Protein AF-A0A497E1Q7-F1 (afdb_monomer_lite)

Secondary structure (DSSP, 8-state):
-------SSS--------------GGG--TT---TTSHHHHTTSS--SS---TT-------EEEEEEEEETTEEEEEEEEEEEGGG---EEETTEEEEEEEEEEEEE-TT--EEEEEEEEEEEEEEHHHHHHHHHTT-EEEEEEEEE--TT--EEEEEEEETTTTEEEEEEEE----

Sequence (177 aa):
LRLVFVDYYGTGDYKLQTKLEITPFSMVSPEWDPPNLAKYQWIGEIAMDERRAADLAIFDYNVAAEVTSSPEGPLAQVKVDIPFARLDYKKEGEKYIYDLSVAVEIRDKEKNIITRQEEEIRDSLPWERLKSNITNQLTIHRTWSLDLPPKSHFIYISVTDKVRGKRLRKLLTVSLK

Structure (mmCIF, N/CA/C/O backbone):
data_AF-A0A497E1Q7-F1
#
_entry.id   AF-A0A497E1Q7-F1
#
loop_
_atom_site.group_PDB
_atom_site.id
_atom_site.type_symbol
_atom_site.label_atom_id
_atom_site.label_alt_id
_atom_site.label_comp_id
_atom_site.label_asym_id
_atom_site.label_entity_id
_atom_site.label_seq_id
_atom_site.pdbx_PDB_ins_code
_atom_site.Cartn_x
_atom_site.Cartn_y
_atom_site.Cartn_z
_atom_site.occupancy
_atom_site.B_iso_or_equiv
_atom_site.auth_seq_id
_atom_site.auth_comp_id
_atom_site.auth_asym_id
_atom_site.auth_atom_id
_atom_site.pdbx_PDB_model_num
ATOM 1 N N . LEU A 1 1 ? -30.781 -12.102 -17.384 1.00 40.88 1 LEU A N 1
ATOM 2 C CA . LEU A 1 1 ? -31.195 -13.492 -17.080 1.00 40.88 1 LEU A CA 1
ATOM 3 C C . LEU A 1 1 ? -32.498 -13.449 -16.289 1.00 40.88 1 LEU A C 1
ATOM 5 O O . LEU A 1 1 ? -32.589 -12.626 -15.388 1.00 40.88 1 LEU A O 1
ATOM 9 N N . ARG A 1 2 ? -33.484 -14.293 -16.611 1.00 27.34 2 ARG A N 1
ATOM 10 C CA . ARG A 1 2 ? -34.741 -14.417 -15.854 1.00 27.34 2 ARG A CA 1
ATOM 11 C C . ARG A 1 2 ? -34.851 -15.857 -15.359 1.00 27.34 2 ARG A C 1
ATOM 13 O O . ARG A 1 2 ? -34.848 -16.769 -16.177 1.00 27.34 2 ARG A O 1
ATOM 20 N N . LEU A 1 3 ? -34.890 -16.047 -14.043 1.00 36.84 3 LEU A N 1
ATOM 21 C CA . LEU A 1 3 ? -35.104 -17.354 -13.422 1.00 36.84 3 LEU A CA 1
ATOM 22 C C . LEU A 1 3 ? -36.611 -17.587 -13.296 1.00 36.84 3 LEU A C 1
ATOM 24 O O . LEU A 1 3 ? -37.328 -16.727 -12.783 1.00 36.84 3 LEU A O 1
ATOM 28 N N . VAL A 1 4 ? -37.082 -18.722 -13.806 1.00 42.06 4 VAL A N 1
ATOM 29 C CA . VAL A 1 4 ? -38.473 -19.172 -13.691 1.00 42.06 4 VAL A CA 1
ATOM 30 C C . VAL A 1 4 ? -38.473 -20.429 -12.834 1.00 42.06 4 VAL A C 1
ATOM 32 O O . VAL A 1 4 ? -37.691 -21.344 -13.084 1.00 42.06 4 VAL A O 1
ATOM 35 N N . PHE A 1 5 ? -39.341 -20.460 -11.827 1.00 46.19 5 PHE A N 1
ATOM 36 C CA . PHE A 1 5 ? -39.518 -21.593 -10.925 1.00 46.19 5 PHE A CA 1
ATOM 37 C C . PHE A 1 5 ? -40.808 -22.318 -11.306 1.00 46.19 5 PHE A C 1
ATOM 39 O O . PHE A 1 5 ? -41.843 -21.673 -11.470 1.00 46.19 5 PHE A O 1
ATOM 46 N N . VAL A 1 6 ? -40.741 -23.638 -11.478 1.00 50.62 6 VAL A N 1
ATOM 47 C CA . VAL A 1 6 ? -41.902 -24.475 -11.807 1.00 50.62 6 VAL A CA 1
ATOM 48 C C . VAL A 1 6 ? -42.065 -25.516 -10.707 1.00 50.62 6 VAL A C 1
ATOM 50 O O . VAL A 1 6 ? -41.176 -26.341 -10.499 1.00 50.62 6 VAL A O 1
ATOM 53 N N . ASP A 1 7 ? -43.191 -25.446 -10.000 1.00 49.75 7 ASP A N 1
ATOM 54 C CA . ASP A 1 7 ? -43.607 -26.427 -8.999 1.00 49.75 7 ASP A CA 1
ATOM 55 C C . ASP A 1 7 ? -44.348 -27.571 -9.703 1.00 49.75 7 ASP A C 1
ATOM 57 O O . ASP A 1 7 ? -45.457 -27.391 -10.204 1.00 49.75 7 ASP A O 1
ATOM 61 N N . TYR A 1 8 ? -43.710 -28.738 -9.787 1.00 45.50 8 TYR A N 1
ATOM 62 C CA . TYR A 1 8 ? -44.284 -29.905 -10.461 1.00 45.50 8 TYR A CA 1
ATOM 63 C C . TYR A 1 8 ? -45.230 -30.725 -9.576 1.00 45.50 8 TYR A C 1
ATOM 65 O O . TYR A 1 8 ? -45.966 -31.553 -10.108 1.00 45.50 8 TYR A O 1
ATOM 73 N N . TYR A 1 9 ? -45.232 -30.513 -8.255 1.00 54.09 9 TYR A N 1
ATOM 74 C CA . TYR A 1 9 ? -45.976 -31.364 -7.316 1.00 54.09 9 TYR A CA 1
ATOM 75 C C . TYR A 1 9 ? -46.911 -30.591 -6.376 1.00 54.09 9 TYR A C 1
ATOM 77 O O . TYR A 1 9 ? -47.628 -31.209 -5.594 1.00 54.09 9 TYR A O 1
ATOM 85 N N . GLY A 1 10 ? -46.965 -29.261 -6.487 1.00 50.84 10 GLY A N 1
ATOM 86 C CA . GLY A 1 10 ? -47.934 -28.411 -5.793 1.00 50.84 10 GLY A CA 1
ATOM 87 C C . GLY A 1 10 ? -47.712 -28.316 -4.284 1.00 50.84 10 GLY A C 1
ATOM 88 O O . GLY A 1 10 ? -48.640 -27.976 -3.553 1.00 50.84 10 GLY A O 1
ATOM 89 N N . THR A 1 11 ? -46.518 -28.661 -3.797 1.00 58.22 11 THR A N 1
ATOM 90 C CA . THR A 1 11 ? -46.217 -28.740 -2.361 1.00 58.22 11 THR A CA 1
ATOM 91 C C . THR A 1 11 ? -45.592 -27.464 -1.802 1.00 58.22 11 THR A C 1
ATOM 93 O O . THR A 1 11 ? -45.421 -27.368 -0.592 1.00 58.22 11 THR A O 1
ATOM 96 N N . GLY A 1 12 ? -45.240 -26.482 -2.644 1.00 49.22 12 GLY A N 1
ATOM 97 C CA . GLY A 1 12 ? -44.691 -25.190 -2.205 1.00 49.22 12 GLY A CA 1
ATOM 98 C C . GLY A 1 12 ? -43.272 -25.226 -1.613 1.00 49.22 12 GLY A C 1
ATOM 99 O O . GLY A 1 12 ? -42.751 -24.178 -1.237 1.00 49.22 12 GLY A O 1
ATOM 100 N N . ASP A 1 13 ? -42.628 -26.395 -1.569 1.00 44.41 13 ASP A N 1
ATOM 101 C CA . ASP A 1 13 ? -41.298 -26.605 -0.984 1.00 44.41 13 ASP A CA 1
ATOM 102 C C . ASP A 1 13 ? -40.231 -26.736 -2.086 1.00 44.41 13 ASP A C 1
ATOM 104 O O . ASP A 1 13 ? -40.021 -27.797 -2.680 1.00 44.41 13 ASP A O 1
ATOM 108 N N . TYR A 1 14 ? -39.533 -25.638 -2.383 1.00 48.41 14 TYR A N 1
ATOM 109 C CA . TYR A 1 14 ? -38.465 -25.619 -3.385 1.00 48.41 14 TYR A CA 1
ATOM 110 C C . TYR A 1 14 ? -37.149 -26.133 -2.777 1.00 48.41 14 TYR A C 1
ATOM 112 O O . TYR A 1 14 ? -36.417 -25.381 -2.134 1.00 48.41 14 TYR A O 1
ATOM 120 N N . LYS A 1 15 ? -36.795 -27.407 -3.003 1.00 41.94 15 LYS A N 1
ATOM 121 C CA . LYS A 1 15 ? -35.440 -27.916 -2.710 1.00 41.94 15 LYS A CA 1
ATOM 122 C C . LYS A 1 15 ? -34.522 -27.746 -3.917 1.00 41.94 15 LYS A C 1
ATOM 124 O O . LYS A 1 15 ? -34.685 -28.401 -4.944 1.00 41.94 15 LYS A O 1
ATOM 129 N N . LEU A 1 16 ? -33.520 -26.885 -3.764 1.00 41.28 16 LEU A N 1
ATOM 130 C CA . LEU A 1 16 ? -32.454 -26.679 -4.739 1.00 41.28 16 LEU A CA 1
ATOM 131 C C . LEU A 1 16 ? -31.521 -27.908 -4.741 1.00 41.28 16 LEU A C 1
ATOM 133 O O . LEU A 1 16 ? -30.622 -28.010 -3.912 1.00 41.28 16 LEU A O 1
ATOM 137 N N . GLN A 1 17 ? -31.741 -28.868 -5.641 1.00 36.94 17 GLN A N 1
ATOM 138 C CA . GLN A 1 17 ? -30.763 -29.926 -5.919 1.00 36.94 17 GLN A CA 1
ATOM 139 C C . GLN A 1 17 ? -29.881 -29.505 -7.096 1.00 36.94 17 GLN A C 1
ATOM 141 O O . GLN A 1 17 ? -30.197 -29.752 -8.257 1.00 36.94 17 GLN A O 1
ATOM 146 N N . THR A 1 18 ? -28.752 -28.866 -6.803 1.00 38.75 18 THR A N 1
ATOM 147 C CA . THR A 1 18 ? -27.683 -28.664 -7.782 1.00 38.75 18 THR A CA 1
ATOM 148 C C . THR A 1 18 ? -26.811 -29.919 -7.839 1.00 38.75 18 THR A C 1
ATOM 150 O O . THR A 1 18 ? -26.017 -30.183 -6.940 1.00 38.75 18 THR A O 1
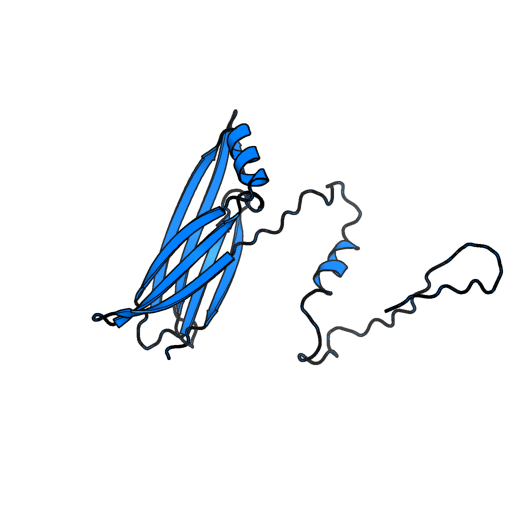ATOM 153 N N . LYS A 1 19 ? -26.948 -30.712 -8.911 1.00 34.84 19 LYS A N 1
ATOM 154 C CA . LYS A 1 19 ? -25.940 -31.712 -9.299 1.00 34.84 19 LYS A CA 1
ATOM 155 C C . LYS A 1 19 ? -24.681 -30.966 -9.750 1.00 34.84 19 LYS A C 1
ATOM 157 O O . LYS A 1 19 ? -24.574 -30.583 -10.909 1.00 34.84 19 LYS A O 1
ATOM 162 N N . LEU A 1 20 ? -23.766 -30.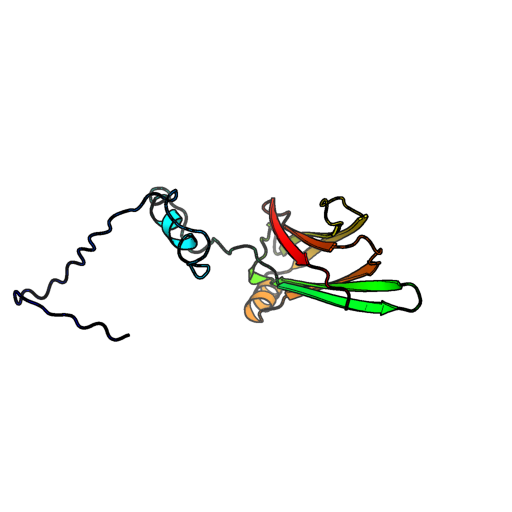703 -8.823 1.00 37.72 20 LEU A 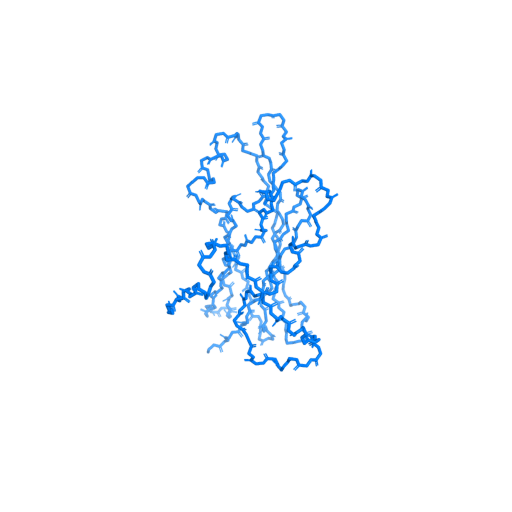N 1
ATOM 163 C CA . LEU A 1 20 ? -22.432 -30.191 -9.130 1.00 37.72 20 LEU A CA 1
ATOM 164 C C . LEU A 1 20 ? -21.497 -31.383 -9.363 1.00 37.72 20 LEU A C 1
ATOM 166 O O . LEU A 1 20 ? -21.085 -32.045 -8.414 1.00 37.72 20 LEU A O 1
ATOM 170 N N . GLU A 1 21 ? -21.173 -31.666 -10.626 1.00 35.09 21 GLU A N 1
ATOM 171 C CA . GLU A 1 21 ? -19.989 -32.461 -10.965 1.00 35.09 21 GLU A CA 1
ATOM 172 C C . GLU A 1 21 ? -18.750 -31.607 -10.676 1.00 35.09 21 GLU A C 1
ATOM 174 O O . GLU A 1 21 ? -18.459 -30.632 -11.369 1.00 35.09 21 GLU A O 1
ATOM 179 N N . ILE A 1 22 ? -18.042 -31.937 -9.597 1.00 40.12 22 ILE A N 1
ATOM 180 C CA . ILE A 1 22 ? -16.814 -31.243 -9.210 1.00 40.12 22 ILE A CA 1
ATOM 181 C C . ILE A 1 22 ? -15.702 -31.726 -10.140 1.00 40.12 22 ILE A C 1
ATOM 183 O O . ILE A 1 22 ? -15.222 -32.853 -10.021 1.00 40.12 22 ILE A O 1
ATOM 187 N N . THR A 1 23 ? -15.292 -30.870 -11.073 1.00 38.59 23 THR A N 1
ATOM 188 C CA . THR A 1 23 ? -14.120 -31.132 -11.914 1.00 38.59 23 THR A CA 1
ATOM 189 C C . THR A 1 23 ? -12.861 -30.748 -11.125 1.00 38.59 23 THR A C 1
ATOM 191 O O . THR A 1 23 ? -12.796 -29.624 -10.619 1.00 38.59 23 THR A O 1
ATOM 194 N N . PRO A 1 24 ? -11.861 -31.635 -10.978 1.00 36.31 24 PRO A N 1
ATOM 195 C CA . PRO A 1 24 ? -10.623 -31.304 -10.284 1.00 36.31 24 PRO A CA 1
ATOM 196 C C . PRO A 1 24 ? -9.883 -30.158 -10.984 1.00 36.31 24 PRO A C 1
ATOM 198 O O . PRO A 1 24 ? -9.813 -30.095 -12.212 1.00 36.31 24 PRO A O 1
ATOM 201 N N . PHE A 1 25 ? -9.272 -29.281 -10.185 1.00 38.00 25 PHE A N 1
ATOM 202 C CA . PHE A 1 25 ? -8.600 -28.042 -10.605 1.00 38.00 25 PHE A CA 1
ATOM 203 C C . PHE A 1 25 ? -7.473 -28.234 -11.648 1.00 38.00 25 PHE A C 1
ATOM 205 O O . PHE A 1 25 ? -7.007 -27.269 -12.243 1.00 38.00 25 PHE A O 1
ATOM 212 N N . SER A 1 26 ? -7.030 -29.471 -11.888 1.00 38.66 26 SER A N 1
ATOM 213 C CA . SER A 1 26 ? -5.982 -29.823 -12.853 1.00 38.66 26 SER A CA 1
ATOM 214 C C . SER A 1 26 ? -6.431 -29.817 -14.320 1.00 38.66 26 SER A C 1
ATOM 216 O O . SER A 1 26 ? -5.586 -29.976 -15.196 1.00 38.66 26 SER A O 1
ATOM 218 N N . MET A 1 27 ? -7.729 -29.651 -14.602 1.00 38.16 27 MET A N 1
ATOM 219 C CA . MET A 1 27 ? -8.287 -29.738 -15.962 1.00 38.16 27 MET A CA 1
ATOM 220 C C . MET A 1 27 ? -8.844 -28.410 -16.507 1.00 38.16 27 MET A C 1
ATOM 222 O O . MET A 1 27 ? -9.453 -28.400 -17.575 1.00 38.16 27 MET A O 1
ATOM 226 N N . VAL A 1 28 ? -8.636 -27.287 -15.810 1.00 38.22 28 VAL A N 1
ATOM 227 C CA . VAL A 1 28 ? -9.131 -25.968 -16.243 1.00 38.22 28 VAL A CA 1
ATOM 228 C C . VAL A 1 28 ? -8.025 -25.213 -16.987 1.00 38.22 28 VAL A C 1
ATOM 230 O O . VAL A 1 28 ? -6.971 -24.924 -16.423 1.00 38.22 28 VAL A O 1
ATOM 233 N N . SER A 1 29 ? -8.253 -24.918 -18.271 1.00 35.16 29 SER A N 1
ATOM 234 C CA . SER A 1 29 ? -7.326 -24.146 -19.111 1.00 35.16 29 SER A CA 1
ATOM 235 C C . SER A 1 29 ? -7.273 -22.674 -18.656 1.00 35.16 29 SER A C 1
ATOM 237 O O . SER A 1 29 ? -8.320 -22.141 -18.282 1.00 35.16 29 SER A O 1
ATOM 239 N N . PRO A 1 30 ? -6.117 -21.977 -18.706 1.00 42.22 30 PRO A N 1
ATOM 240 C CA . PRO A 1 30 ? -5.916 -20.682 -18.038 1.00 42.22 30 PRO A CA 1
ATOM 241 C C . PRO A 1 30 ? -6.728 -19.494 -18.577 1.00 42.22 30 PRO A C 1
ATOM 243 O O . PRO A 1 30 ? -6.602 -18.393 -18.048 1.00 42.22 30 PRO A O 1
ATOM 246 N N . GLU A 1 31 ? -7.508 -19.665 -19.644 1.00 42.09 31 GLU A N 1
ATOM 247 C CA . GLU A 1 31 ? -8.030 -18.532 -20.418 1.00 42.09 31 GLU A CA 1
ATOM 248 C C . GLU A 1 31 ? -9.485 -18.148 -20.120 1.00 42.09 31 GLU A C 1
ATOM 250 O O . GLU A 1 31 ? -9.941 -17.119 -20.614 1.00 42.09 31 GLU A O 1
ATOM 255 N N . TRP A 1 32 ? -10.216 -18.887 -19.282 1.00 39.84 32 TRP A N 1
ATOM 256 C CA . TRP A 1 32 ? -11.612 -18.568 -18.951 1.00 39.84 32 TRP A CA 1
ATOM 257 C C . TRP A 1 32 ? -11.856 -18.574 -17.434 1.00 39.84 32 TRP A C 1
ATOM 259 O O . TRP A 1 32 ? -12.145 -19.625 -16.876 1.00 39.84 32 TRP A O 1
ATOM 269 N N . ASP A 1 33 ? -11.765 -17.408 -16.776 1.00 36.06 33 ASP A N 1
ATOM 270 C CA . ASP A 1 33 ? -12.814 -16.938 -15.844 1.00 36.06 33 ASP A CA 1
ATOM 271 C C . ASP A 1 33 ? -12.576 -15.481 -15.363 1.00 36.06 33 ASP A C 1
ATOM 273 O O . ASP A 1 33 ? -11.429 -15.085 -15.127 1.00 36.06 33 ASP A O 1
ATOM 277 N N . PRO A 1 34 ? -13.629 -14.658 -15.161 1.00 39.31 34 PRO A N 1
ATOM 278 C CA . PRO A 1 34 ? -13.511 -13.368 -14.493 1.00 39.31 34 PRO A CA 1
ATOM 279 C C . PRO A 1 34 ? -13.118 -13.570 -13.018 1.00 39.31 34 PRO A C 1
ATOM 281 O O . PRO A 1 34 ? -13.532 -14.541 -12.378 1.00 39.31 34 PRO A O 1
ATOM 284 N N . PRO A 1 35 ? -12.360 -12.640 -12.418 1.00 41.88 35 PRO A N 1
ATOM 285 C CA . PRO A 1 35 ? -11.779 -12.837 -11.098 1.00 41.88 35 PRO A CA 1
ATOM 286 C C . PRO A 1 35 ? -12.851 -12.705 -10.011 1.00 41.88 35 PRO A C 1
ATOM 288 O O . PRO A 1 35 ? -13.018 -11.608 -9.487 1.00 41.88 35 PRO A O 1
ATOM 291 N N . ASN A 1 36 ? -13.595 -13.767 -9.659 1.00 48.69 36 ASN A N 1
ATOM 292 C CA . ASN A 1 36 ? -14.360 -13.766 -8.397 1.00 48.69 36 ASN A CA 1
ATOM 293 C C . ASN A 1 36 ? -14.977 -15.074 -7.861 1.00 48.69 36 ASN A C 1
ATOM 295 O O . ASN A 1 36 ? -15.683 -14.988 -6.863 1.00 48.69 36 ASN A O 1
ATOM 299 N N . LEU A 1 37 ? -14.738 -16.275 -8.398 1.00 39.44 37 LEU A N 1
ATOM 300 C CA . LEU A 1 37 ? -15.409 -17.478 -7.851 1.00 39.44 37 LEU A CA 1
ATOM 301 C C . LEU A 1 37 ? -14.612 -18.219 -6.761 1.00 39.44 37 LEU A C 1
ATOM 303 O O . LEU A 1 37 ? -15.188 -18.648 -5.762 1.00 39.44 37 LEU A O 1
ATOM 307 N N . ALA A 1 38 ? -13.278 -18.245 -6.842 1.00 38.06 38 ALA A N 1
ATOM 308 C CA . ALA A 1 38 ? -12.432 -18.883 -5.823 1.00 38.06 38 ALA A CA 1
ATOM 309 C C . ALA A 1 38 ? -12.434 -18.161 -4.453 1.00 38.06 38 ALA A C 1
ATOM 311 O O . ALA A 1 38 ? -12.050 -18.747 -3.442 1.00 38.06 38 ALA A O 1
ATOM 312 N N . LYS A 1 39 ? -12.914 -16.907 -4.390 1.00 42.91 39 LYS A N 1
ATOM 313 C CA . LYS A 1 39 ? -13.050 -16.128 -3.143 1.00 42.91 39 LYS A CA 1
ATOM 314 C C . LYS A 1 39 ? -14.157 -16.641 -2.211 1.00 42.91 39 LYS A C 1
ATOM 316 O O . LYS A 1 39 ? -14.129 -16.308 -1.032 1.00 42.91 39 LYS A O 1
ATOM 321 N N . TYR A 1 40 ? -15.107 -17.436 -2.713 1.00 43.28 40 TYR A N 1
ATOM 322 C CA . TYR A 1 40 ? -16.288 -17.853 -1.948 1.00 43.28 40 TYR A CA 1
ATOM 323 C C . TYR A 1 40 ? -16.222 -19.283 -1.398 1.00 43.28 40 TYR A C 1
ATOM 325 O O . TYR A 1 40 ? -16.922 -19.588 -0.438 1.00 43.28 40 TYR A O 1
ATOM 333 N N . GLN A 1 41 ? -15.379 -20.165 -1.945 1.00 33.88 41 GLN A N 1
ATOM 334 C CA . GLN A 1 41 ? -15.410 -21.588 -1.575 1.00 33.88 41 GLN A CA 1
ATOM 335 C C . GLN A 1 41 ? -14.683 -21.912 -0.257 1.00 33.88 41 GLN A C 1
ATOM 337 O O . GLN A 1 41 ? -15.077 -22.841 0.438 1.00 33.88 41 GLN A O 1
ATOM 342 N N . TRP A 1 42 ? -13.713 -21.093 0.163 1.00 36.50 42 TRP A N 1
ATOM 343 C CA . TRP A 1 42 ? -13.048 -21.238 1.472 1.00 36.50 42 TRP A CA 1
ATOM 344 C C . TRP A 1 42 ? -13.912 -20.781 2.665 1.00 36.50 42 TRP A C 1
ATOM 346 O O . TRP A 1 42 ? -13.531 -20.964 3.817 1.00 36.50 42 TRP A O 1
ATOM 356 N N . ILE A 1 43 ? -15.084 -2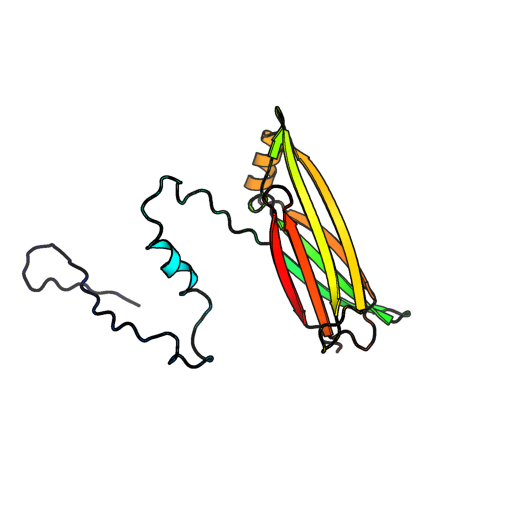0.194 2.398 1.00 38.00 43 ILE A N 1
ATOM 357 C CA . ILE A 1 43 ? -16.016 -19.661 3.406 1.00 38.00 43 ILE A CA 1
ATOM 358 C C . ILE A 1 43 ? -16.900 -20.776 4.005 1.00 38.00 43 ILE A C 1
ATOM 360 O O . ILE A 1 43 ? -17.463 -20.596 5.081 1.00 38.00 43 ILE A O 1
ATOM 364 N N . GLY A 1 44 ? -17.010 -21.937 3.346 1.00 29.97 44 GLY A N 1
ATOM 365 C CA . GLY A 1 44 ? -17.915 -23.016 3.762 1.00 29.97 44 GLY A CA 1
ATOM 366 C C . GLY A 1 44 ? -17.375 -23.983 4.823 1.00 29.97 44 GLY A C 1
ATOM 367 O O . GLY A 1 44 ? -18.168 -24.543 5.572 1.00 29.97 44 GLY A O 1
ATOM 368 N N . GLU A 1 45 ? -16.057 -24.186 4.917 1.00 32.31 45 GLU A N 1
ATOM 369 C CA . GLU A 1 45 ? -15.481 -25.268 5.746 1.00 32.31 45 GLU A CA 1
ATOM 370 C C . GLU A 1 45 ? -14.956 -24.820 7.120 1.00 32.31 45 GLU A C 1
ATOM 372 O O . GLU A 1 45 ? -14.672 -25.655 7.972 1.00 32.31 45 GLU A O 1
ATOM 377 N N . ILE A 1 46 ? -14.900 -23.514 7.397 1.00 36.03 46 ILE A N 1
ATOM 378 C CA . ILE A 1 46 ? -14.475 -22.963 8.700 1.00 36.03 46 ILE A CA 1
ATOM 379 C C . ILE A 1 46 ? -15.713 -22.561 9.521 1.00 36.03 46 ILE A C 1
ATOM 381 O O . ILE A 1 46 ? -15.798 -21.481 10.099 1.00 36.03 46 ILE A O 1
ATOM 385 N N . ALA A 1 47 ? -16.728 -23.421 9.524 1.00 37.06 47 ALA A N 1
ATOM 386 C CA . ALA A 1 47 ? -17.950 -23.252 10.301 1.00 37.06 47 ALA A CA 1
ATOM 387 C C . ALA A 1 47 ? -17.963 -24.224 11.486 1.00 37.06 47 ALA A C 1
ATOM 389 O O . ALA A 1 47 ? -18.847 -25.067 11.568 1.00 37.06 47 ALA A O 1
ATOM 390 N N . MET A 1 48 ? -16.978 -24.118 12.387 1.00 37.44 48 MET A N 1
ATOM 391 C CA . MET A 1 48 ? -17.026 -24.729 13.728 1.00 37.44 48 MET A CA 1
ATOM 392 C C . MET A 1 48 ? -16.209 -23.975 14.794 1.00 37.44 48 MET A C 1
ATOM 394 O O . MET A 1 48 ? -15.848 -24.576 15.795 1.00 37.44 48 MET A O 1
ATOM 398 N N . ASP A 1 49 ? -15.940 -22.670 14.648 1.00 32.66 49 ASP A N 1
ATOM 399 C CA . ASP A 1 49 ? -15.432 -21.899 15.794 1.00 32.66 49 ASP A CA 1
ATOM 400 C C . ASP A 1 49 ? -15.829 -20.414 15.764 1.00 32.66 49 ASP A C 1
ATOM 402 O O . ASP A 1 49 ? -15.813 -19.727 14.741 1.00 32.66 49 ASP A O 1
ATOM 406 N N . GLU A 1 50 ? -16.242 -19.935 16.930 1.00 39.84 50 GLU A N 1
ATOM 407 C CA . GLU A 1 50 ? -17.052 -18.746 17.190 1.00 39.84 50 GLU A CA 1
ATOM 408 C C . GLU A 1 50 ? -16.326 -17.401 16.983 1.00 39.84 50 GLU A C 1
ATOM 410 O O . GLU A 1 50 ? -16.054 -16.665 17.936 1.00 39.84 50 GLU A O 1
ATOM 415 N N . ARG A 1 51 ? -16.067 -16.987 15.736 1.00 38.06 51 ARG A N 1
ATOM 416 C CA . ARG A 1 51 ? -15.768 -15.573 15.432 1.00 38.06 51 ARG A CA 1
ATOM 417 C C . ARG A 1 51 ? -16.565 -15.078 14.233 1.00 38.06 51 ARG A C 1
ATOM 419 O O . ARG A 1 51 ? -16.443 -15.574 13.121 1.00 38.06 51 ARG A O 1
ATOM 426 N N . ARG A 1 52 ? -17.418 -14.084 14.499 1.00 38.19 52 ARG A N 1
ATOM 427 C CA . ARG A 1 52 ? -18.372 -13.474 13.565 1.00 38.19 52 ARG A CA 1
ATOM 428 C C . ARG A 1 52 ? -17.705 -13.118 12.231 1.00 38.19 52 ARG A C 1
ATOM 430 O O . ARG A 1 52 ? -16.719 -12.389 12.200 1.00 38.19 52 ARG A O 1
ATOM 437 N N . ALA A 1 53 ? -18.348 -13.519 11.136 1.00 37.94 53 ALA A N 1
ATOM 438 C CA . ALA A 1 53 ? -18.019 -13.179 9.748 1.00 37.94 53 ALA A CA 1
ATOM 439 C C . ALA A 1 53 ? -18.019 -11.662 9.421 1.00 37.94 53 ALA A C 1
ATOM 441 O O . ALA A 1 53 ? -17.826 -11.278 8.272 1.00 37.94 53 ALA A O 1
ATOM 442 N N . ALA A 1 54 ? -18.234 -10.791 10.411 1.00 40.28 54 ALA A N 1
ATOM 443 C CA . ALA A 1 54 ? -18.335 -9.344 10.249 1.00 40.28 54 ALA A CA 1
ATOM 444 C C . ALA A 1 54 ? -16.982 -8.597 10.294 1.00 40.28 54 ALA A C 1
ATOM 446 O O . ALA A 1 54 ? -16.933 -7.452 9.857 1.00 40.28 54 ALA A O 1
ATOM 447 N N . ASP A 1 55 ? -15.887 -9.221 10.754 1.00 42.44 55 ASP A N 1
ATOM 448 C CA . ASP A 1 55 ? -14.628 -8.508 11.074 1.00 42.44 55 ASP A CA 1
ATOM 449 C C . ASP A 1 55 ? -13.427 -8.812 10.153 1.00 42.44 55 ASP A C 1
ATOM 451 O O . ASP A 1 55 ? -12.285 -8.458 10.460 1.00 42.44 55 ASP A O 1
ATOM 455 N N . LEU A 1 56 ? -13.636 -9.434 8.991 1.00 46.78 56 LEU A N 1
ATOM 456 C CA . LEU A 1 56 ? -12.566 -9.637 8.004 1.00 46.78 56 LEU A CA 1
ATOM 457 C C . LEU A 1 56 ? -12.583 -8.523 6.954 1.00 46.78 56 LEU A C 1
ATOM 459 O O . LEU A 1 56 ? -12.833 -8.753 5.770 1.00 46.78 56 LEU A O 1
ATOM 463 N N . ALA A 1 57 ? -12.291 -7.291 7.382 1.00 53.09 57 ALA A N 1
ATOM 464 C CA . ALA A 1 57 ? -11.920 -6.241 6.442 1.00 53.09 57 ALA A CA 1
ATOM 465 C C . ALA A 1 57 ? -10.654 -6.693 5.692 1.00 53.09 57 ALA A C 1
ATOM 467 O O . ALA A 1 57 ? -9.559 -6.758 6.256 1.00 53.09 57 ALA A O 1
ATOM 468 N N . ILE A 1 58 ? -10.821 -7.065 4.420 1.00 63.19 58 ILE A N 1
ATOM 469 C CA . ILE A 1 58 ? -9.710 -7.385 3.521 1.00 63.19 58 ILE A CA 1
ATOM 470 C C . ILE A 1 58 ? -8.827 -6.139 3.430 1.00 63.19 58 ILE A C 1
ATOM 472 O O . ILE A 1 58 ? -9.316 -5.076 3.052 1.00 63.19 58 ILE A O 1
ATOM 476 N N . PHE A 1 59 ? -7.553 -6.275 3.796 1.00 74.31 59 PHE A N 1
ATOM 477 C CA . PHE A 1 59 ? -6.563 -5.213 3.659 1.00 74.31 59 PHE A CA 1
ATOM 478 C C . PHE A 1 59 ? -6.306 -4.959 2.171 1.00 74.31 59 PHE A C 1
ATOM 480 O O . PHE A 1 59 ? -5.883 -5.868 1.458 1.00 74.31 59 PHE A O 1
ATOM 487 N N . ASP A 1 60 ? -6.599 -3.749 1.702 1.00 82.88 60 ASP A N 1
ATOM 488 C CA . ASP A 1 60 ? -6.417 -3.335 0.311 1.00 82.88 60 ASP A CA 1
ATOM 489 C C . ASP A 1 60 ? -6.148 -1.824 0.239 1.00 82.88 60 ASP A C 1
ATOM 491 O O . ASP A 1 60 ? -6.540 -1.070 1.133 1.00 82.88 60 ASP A O 1
ATOM 495 N N . TYR A 1 61 ? -5.473 -1.388 -0.822 1.00 85.44 61 TYR A N 1
ATOM 496 C CA . TYR A 1 61 ? -5.081 0.004 -1.060 1.00 85.44 61 TYR A CA 1
ATOM 497 C C . TYR A 1 61 ? -5.046 0.312 -2.556 1.00 85.44 61 TYR A C 1
ATOM 499 O O . TYR A 1 61 ? -4.780 -0.569 -3.369 1.00 85.44 61 TYR A O 1
ATOM 507 N N . ASN A 1 62 ? -5.263 1.561 -2.949 1.00 88.12 62 ASN A N 1
ATOM 508 C CA . ASN A 1 62 ? -5.163 1.952 -4.353 1.00 88.12 62 ASN A CA 1
ATOM 509 C C . ASN A 1 62 ? -3.747 2.416 -4.683 1.00 88.12 62 ASN A C 1
ATOM 511 O O . ASN A 1 62 ? -3.043 2.964 -3.836 1.00 88.12 62 ASN A O 1
ATOM 515 N N . VAL A 1 63 ? -3.326 2.166 -5.920 1.00 89.38 63 VAL A N 1
ATOM 516 C CA . VAL A 1 63 ? -2.036 2.626 -6.424 1.00 89.38 63 VAL A CA 1
ATOM 517 C C . VAL A 1 63 ? -2.176 3.107 -7.858 1.00 89.38 63 VAL A C 1
ATOM 519 O O . VAL A 1 63 ? -2.874 2.487 -8.660 1.00 89.38 63 VAL A O 1
ATOM 522 N N . ALA A 1 64 ? -1.487 4.194 -8.174 1.00 86.94 64 ALA A N 1
ATOM 523 C CA . ALA A 1 64 ? -1.293 4.684 -9.527 1.00 86.94 64 ALA A CA 1
ATOM 524 C C . ALA A 1 64 ? 0.180 5.051 -9.714 1.00 86.94 64 ALA A C 1
ATOM 526 O O . ALA A 1 64 ? 0.831 5.501 -8.773 1.00 86.94 64 ALA A O 1
ATOM 527 N N . ALA A 1 65 ? 0.706 4.866 -10.919 1.00 87.50 65 ALA A N 1
ATOM 528 C CA . ALA A 1 65 ? 2.026 5.361 -11.275 1.00 87.50 65 ALA A CA 1
ATOM 529 C C . ALA A 1 65 ? 1.955 6.092 -12.610 1.00 87.50 65 ALA A C 1
ATOM 531 O O . ALA A 1 65 ? 1.300 5.627 -13.542 1.00 87.50 65 ALA A O 1
ATOM 532 N N . GLU A 1 66 ? 2.643 7.222 -12.685 1.00 89.38 66 GLU A N 1
ATOM 533 C CA . GLU A 1 66 ? 2.802 8.010 -13.899 1.00 89.38 66 GLU A CA 1
ATOM 534 C C . GLU A 1 66 ? 4.291 8.151 -14.198 1.00 89.38 66 GLU A C 1
ATOM 536 O O . GLU A 1 66 ? 5.088 8.416 -13.297 1.00 89.38 66 GLU A O 1
ATOM 541 N N . VAL A 1 67 ? 4.664 7.926 -15.455 1.00 86.62 67 VAL A N 1
ATOM 542 C CA . VAL A 1 67 ? 6.046 8.066 -15.909 1.00 86.62 67 VAL A CA 1
ATOM 543 C C . VAL A 1 67 ? 6.171 9.375 -16.662 1.00 86.62 67 VAL A C 1
ATOM 545 O O . VAL A 1 67 ? 5.480 9.581 -17.659 1.00 86.62 67 VAL A O 1
ATOM 548 N N . THR A 1 68 ? 7.054 10.247 -16.192 1.00 83.88 68 THR A N 1
ATOM 549 C CA . THR A 1 68 ? 7.321 11.543 -16.812 1.00 83.88 68 THR A CA 1
ATOM 550 C C . THR A 1 68 ? 8.776 11.622 -17.249 1.00 83.88 68 THR A C 1
ATOM 552 O O . THR A 1 68 ? 9.679 11.115 -16.585 1.00 83.88 68 THR A O 1
ATOM 555 N N . SER A 1 69 ? 9.024 12.245 -18.398 1.00 82.62 69 SER A N 1
ATOM 556 C CA . SER A 1 69 ? 10.383 12.549 -18.841 1.00 82.62 69 SER A CA 1
ATOM 557 C C . SER A 1 69 ? 10.869 13.815 -18.139 1.00 82.62 69 SER A C 1
ATOM 559 O O . SER A 1 69 ? 10.202 14.847 -18.202 1.00 82.62 69 SER A O 1
ATOM 561 N N . SER A 1 70 ? 12.031 13.747 -17.493 1.00 78.12 70 SER A N 1
ATOM 562 C CA . SER A 1 70 ? 12.730 14.904 -16.930 1.00 78.12 70 SER A CA 1
ATOM 563 C C . SER A 1 70 ? 14.050 15.143 -17.684 1.00 78.12 70 SER A C 1
ATOM 565 O O . SER A 1 70 ? 14.551 14.220 -18.335 1.00 78.12 70 SER A O 1
ATOM 567 N N . PRO A 1 71 ? 14.641 16.350 -17.603 1.00 77.00 71 PRO A N 1
ATOM 568 C CA . PRO A 1 71 ? 15.967 16.628 -18.163 1.00 77.00 71 PRO A CA 1
ATOM 569 C C . PRO A 1 71 ? 17.072 15.696 -17.636 1.00 77.00 71 PRO A C 1
ATOM 571 O O . PRO A 1 71 ? 18.053 15.458 -18.334 1.00 77.00 71 PRO A O 1
ATOM 574 N N . GLU A 1 72 ? 16.909 15.166 -16.422 1.00 79.50 72 GLU A N 1
ATOM 575 C CA . GLU A 1 72 ? 17.865 14.276 -15.747 1.00 79.50 72 GLU A CA 1
ATOM 576 C C . GLU A 1 72 ? 17.597 12.786 -16.039 1.00 79.50 72 GLU A C 1
ATOM 578 O O . GLU A 1 72 ? 18.423 11.928 -15.734 1.00 79.50 72 GLU A O 1
ATOM 583 N N . GLY A 1 73 ? 16.458 12.470 -16.666 1.00 81.69 73 GLY A N 1
ATOM 584 C CA . GLY A 1 73 ? 16.024 11.111 -16.986 1.00 81.69 73 GLY A CA 1
ATOM 585 C C . GLY A 1 73 ? 14.530 10.888 -16.724 1.00 81.69 73 GLY A C 1
ATOM 586 O O . GLY A 1 73 ? 13.844 11.766 -16.194 1.00 81.69 73 GLY A O 1
ATOM 587 N N . PRO A 1 74 ? 13.976 9.729 -17.118 1.00 87.19 74 PRO A N 1
ATOM 588 C CA . PRO A 1 74 ? 12.593 9.394 -16.804 1.00 87.19 74 PRO A CA 1
ATOM 589 C C . PRO A 1 74 ? 12.415 9.159 -15.298 1.00 87.19 74 PRO A C 1
ATOM 591 O O . PRO A 1 74 ? 13.243 8.522 -14.645 1.00 87.19 74 PRO A O 1
ATOM 594 N N . LEU A 1 75 ? 11.298 9.646 -14.764 1.00 89.75 75 LEU A N 1
ATOM 595 C CA . LEU A 1 75 ? 10.902 9.525 -13.365 1.00 89.75 75 LEU A CA 1
ATOM 596 C C . LEU A 1 75 ? 9.568 8.785 -13.264 1.00 89.75 75 LEU A C 1
ATOM 598 O O . LEU A 1 75 ? 8.676 8.981 -14.089 1.00 89.75 75 LEU A O 1
ATOM 602 N N . ALA A 1 76 ? 9.416 7.958 -12.233 1.00 89.50 76 ALA A N 1
ATOM 603 C CA . ALA A 1 76 ? 8.137 7.394 -11.822 1.00 89.50 76 ALA A CA 1
ATOM 604 C C . ALA A 1 76 ? 7.579 8.186 -10.639 1.00 89.50 76 ALA A C 1
ATOM 606 O O . ALA A 1 76 ? 8.169 8.185 -9.556 1.00 89.50 76 ALA A O 1
ATOM 607 N N . GLN A 1 77 ? 6.404 8.786 -10.814 1.00 92.38 77 GLN A N 1
ATOM 608 C CA . GLN A 1 77 ? 5.595 9.283 -9.708 1.00 92.38 77 GLN A CA 1
ATOM 609 C C . GLN A 1 77 ? 4.600 8.209 -9.283 1.00 92.38 77 GLN A C 1
ATOM 611 O O . GLN A 1 77 ? 3.664 7.895 -10.017 1.00 92.38 77 GLN A O 1
ATOM 616 N N . VAL A 1 78 ? 4.796 7.644 -8.095 1.00 92.44 78 VAL A N 1
ATOM 617 C CA . VAL A 1 78 ? 3.961 6.571 -7.544 1.00 92.44 78 VAL A CA 1
ATOM 618 C C . VAL A 1 78 ? 3.071 7.141 -6.453 1.00 92.44 78 VAL A C 1
ATOM 620 O O . VAL A 1 78 ? 3.571 7.664 -5.463 1.00 92.44 78 VAL A O 1
ATOM 623 N N . LYS A 1 79 ? 1.756 7.012 -6.619 1.00 95.00 79 LYS A N 1
ATOM 624 C CA . LYS A 1 79 ? 0.725 7.456 -5.676 1.00 95.00 79 LYS A CA 1
ATOM 625 C C . LYS A 1 79 ? 0.098 6.242 -5.006 1.00 95.00 79 LYS A C 1
ATOM 627 O O . LYS A 1 79 ? -0.325 5.318 -5.701 1.00 95.00 79 LYS A O 1
ATOM 632 N N . VAL A 1 80 ? 0.029 6.242 -3.679 1.00 94.62 80 VAL A N 1
ATOM 633 C CA . VAL A 1 80 ? -0.595 5.182 -2.878 1.00 94.62 80 VAL A CA 1
ATOM 634 C C . VAL A 1 80 ? -1.653 5.799 -1.977 1.00 94.62 80 VAL A C 1
ATOM 636 O O . VAL A 1 80 ? -1.372 6.738 -1.233 1.00 94.62 80 VAL A O 1
ATOM 639 N N . ASP A 1 81 ? -2.854 5.232 -2.024 1.00 94.81 81 ASP A N 1
ATOM 640 C CA . ASP A 1 81 ? -4.001 5.645 -1.223 1.00 94.81 81 ASP A CA 1
ATOM 641 C C . ASP A 1 81 ? -4.476 4.483 -0.356 1.00 94.81 81 ASP A C 1
ATOM 643 O O . ASP A 1 81 ? -4.986 3.478 -0.860 1.00 94.81 81 ASP A O 1
ATOM 647 N N . ILE A 1 82 ? -4.326 4.624 0.960 1.00 93.44 82 ILE A N 1
ATOM 648 C CA . ILE A 1 82 ? -4.674 3.577 1.926 1.00 93.44 82 ILE A CA 1
ATOM 649 C C . ILE A 1 82 ? -5.927 4.015 2.696 1.00 93.44 82 ILE A C 1
ATOM 651 O O . ILE A 1 82 ? -5.843 4.951 3.495 1.00 93.44 82 ILE A O 1
ATOM 655 N N . PRO A 1 83 ? -7.104 3.402 2.478 1.00 90.44 83 PRO A N 1
ATOM 656 C CA . PRO A 1 83 ? -8.326 3.820 3.161 1.00 90.44 83 PRO A CA 1
ATOM 657 C C . PRO A 1 83 ? -8.274 3.530 4.663 1.00 90.44 83 PRO A C 1
ATOM 659 O O . PRO A 1 83 ? -7.946 2.411 5.058 1.00 90.44 83 PRO A O 1
ATOM 662 N N . PHE A 1 84 ? -8.703 4.485 5.500 1.00 85.81 84 PHE A N 1
ATOM 663 C CA . PHE A 1 84 ? -8.787 4.277 6.959 1.00 85.81 84 PHE A CA 1
ATOM 664 C C . PHE A 1 84 ? -9.668 3.062 7.310 1.00 85.81 84 PHE A C 1
ATOM 666 O O . PHE A 1 84 ? -9.360 2.296 8.213 1.00 85.81 84 PHE A O 1
ATOM 673 N N . ALA A 1 85 ? -10.721 2.804 6.530 1.00 84.31 85 ALA A N 1
ATOM 674 C CA . ALA A 1 85 ? -11.609 1.654 6.722 1.00 84.31 85 ALA A CA 1
ATOM 675 C C . ALA A 1 85 ? -10.940 0.276 6.520 1.00 84.31 85 ALA A C 1
ATOM 677 O O . ALA A 1 85 ? -11.559 -0.747 6.808 1.00 84.31 85 ALA A O 1
ATOM 678 N N . ARG A 1 86 ? -9.720 0.227 5.967 1.00 83.88 86 ARG A N 1
ATOM 679 C CA . ARG A 1 86 ? -8.998 -1.017 5.656 1.00 83.88 86 ARG A CA 1
ATOM 680 C C . ARG A 1 86 ? -7.830 -1.291 6.600 1.00 83.88 86 ARG A C 1
ATOM 682 O O . ARG A 1 86 ? -7.233 -2.355 6.478 1.00 83.88 86 ARG A O 1
ATOM 689 N N . LEU A 1 87 ? -7.516 -0.369 7.509 1.00 84.44 87 LEU A N 1
ATOM 690 C CA . LEU A 1 87 ? -6.410 -0.498 8.456 1.00 84.44 87 LEU A CA 1
ATOM 691 C C . LEU A 1 87 ? -6.820 -1.268 9.709 1.00 84.44 87 LEU A C 1
ATOM 693 O O . LEU A 1 87 ? -7.972 -1.210 10.142 1.00 84.44 87 LEU A O 1
ATOM 697 N N . ASP A 1 88 ? -5.851 -1.936 10.325 1.00 83.69 88 ASP A N 1
ATOM 698 C CA . ASP A 1 88 ? -5.975 -2.391 11.697 1.00 83.69 88 ASP A CA 1
ATOM 699 C C . ASP A 1 88 ? -5.502 -1.295 12.664 1.00 83.69 88 ASP A C 1
ATOM 701 O O . ASP A 1 88 ? -4.589 -0.514 12.389 1.00 83.69 88 ASP A O 1
ATOM 705 N N . TYR A 1 89 ? -6.134 -1.250 13.836 1.00 85.75 89 TYR A N 1
ATOM 706 C CA . TYR A 1 89 ? -5.829 -0.266 14.868 1.00 85.75 89 TYR A CA 1
ATOM 707 C C . TYR A 1 89 ? -5.567 -0.947 16.203 1.00 85.75 89 TYR A C 1
ATOM 709 O O . TYR A 1 89 ? -6.309 -1.838 16.624 1.00 85.75 89 TYR A O 1
ATOM 717 N N . LYS A 1 90 ? -4.540 -0.480 16.910 1.00 86.88 90 LYS A N 1
ATOM 718 C CA . LYS A 1 90 ? -4.295 -0.831 18.306 1.00 86.88 90 LYS A CA 1
ATOM 719 C C . LYS A 1 90 ? -4.940 0.222 19.199 1.00 86.88 90 LYS A C 1
ATOM 721 O O . LYS A 1 90 ? -4.650 1.408 19.062 1.00 86.88 90 LYS A O 1
ATOM 726 N N . LYS A 1 91 ? -5.808 -0.195 20.120 1.00 86.06 91 LYS A N 1
ATOM 727 C CA . LYS A 1 91 ? -6.380 0.711 21.121 1.00 86.06 91 LYS A CA 1
ATOM 728 C C . LYS A 1 91 ? -5.395 0.899 22.276 1.00 86.06 91 LYS A C 1
ATOM 730 O O . LYS A 1 91 ? -4.993 -0.079 22.901 1.00 86.06 91 LYS A O 1
ATOM 735 N N . GLU A 1 92 ? -5.048 2.145 22.576 1.00 88.81 92 GLU A N 1
ATOM 736 C CA . GLU A 1 92 ? -4.233 2.536 23.729 1.00 88.81 92 GLU A CA 1
ATOM 737 C C . GLU A 1 92 ? -4.942 3.680 24.466 1.00 88.81 92 GLU A C 1
ATOM 739 O O . GLU A 1 92 ? -5.008 4.815 23.988 1.00 88.81 92 GLU A O 1
ATOM 744 N N . GLY A 1 93 ? -5.547 3.363 25.616 1.00 89.19 93 GLY A N 1
ATOM 745 C CA . GLY A 1 93 ? -6.419 4.293 26.336 1.00 89.19 93 GLY A CA 1
ATOM 746 C C . GLY A 1 93 ? -7.618 4.728 25.484 1.00 89.19 93 GLY A C 1
ATOM 747 O O . GLY A 1 93 ? -8.401 3.896 25.018 1.00 89.19 93 GLY A O 1
ATOM 748 N N . GLU A 1 94 ? -7.748 6.038 25.273 1.00 87.19 94 GLU A N 1
ATOM 749 C CA . GLU A 1 94 ? -8.811 6.657 24.464 1.00 87.19 94 GLU A CA 1
ATOM 750 C C . GLU A 1 94 ? -8.443 6.828 22.979 1.00 87.19 94 GLU A C 1
ATOM 752 O O . GLU A 1 94 ? -9.231 7.364 22.192 1.00 87.19 94 GLU A O 1
ATOM 757 N N . LYS A 1 95 ? -7.248 6.382 22.575 1.00 87.19 95 LYS A N 1
ATOM 758 C CA . LYS A 1 95 ? -6.732 6.553 21.215 1.00 87.19 95 LYS A CA 1
ATOM 759 C C . LYS A 1 95 ? -6.616 5.224 20.476 1.00 87.19 95 LYS A C 1
ATOM 761 O O . LYS A 1 95 ? -6.434 4.162 21.068 1.00 87.19 95 LYS A O 1
ATOM 766 N N . TYR A 1 96 ? -6.689 5.320 19.156 1.00 88.31 96 TYR A N 1
ATOM 767 C CA . TYR A 1 96 ? -6.502 4.238 18.201 1.00 88.31 96 TYR A CA 1
ATOM 768 C C . TYR A 1 96 ? -5.278 4.548 17.349 1.00 88.31 96 TYR A C 1
ATOM 770 O O . TYR A 1 96 ? -5.213 5.590 16.700 1.00 88.31 96 TYR A O 1
ATOM 778 N N . ILE A 1 97 ? -4.299 3.654 17.380 1.00 91.56 97 ILE A N 1
ATOM 779 C CA . ILE A 1 97 ? -3.010 3.813 16.714 1.00 91.56 97 ILE A CA 1
ATOM 780 C C . ILE A 1 97 ? -2.974 2.898 15.501 1.00 91.56 97 ILE A C 1
ATOM 782 O O . ILE A 1 97 ? -3.303 1.719 15.620 1.00 91.56 97 ILE A O 1
ATOM 786 N N . TYR A 1 98 ? -2.538 3.433 14.368 1.00 91.50 98 TYR A N 1
ATOM 787 C CA . TYR A 1 98 ? -2.149 2.640 13.206 1.00 91.50 98 TYR A CA 1
ATOM 788 C C . TYR A 1 98 ? -0.653 2.814 12.950 1.00 91.50 98 TYR A C 1
ATOM 790 O O . TYR A 1 98 ? -0.070 3.850 13.281 1.00 91.50 98 TYR A O 1
ATOM 798 N N . ASP A 1 99 ? -0.039 1.789 12.372 1.00 95.00 99 ASP A N 1
ATOM 799 C CA . ASP A 1 99 ? 1.388 1.757 12.064 1.00 95.00 99 ASP A CA 1
ATOM 800 C C . ASP A 1 99 ? 1.594 0.989 10.756 1.00 95.00 99 ASP A C 1
ATOM 802 O O . ASP A 1 99 ? 1.220 -0.183 10.642 1.00 95.00 99 ASP A O 1
ATOM 806 N N . LEU A 1 100 ? 2.131 1.677 9.752 1.00 96.12 100 LEU A N 1
ATOM 807 C CA . LEU A 1 100 ? 2.296 1.183 8.394 1.00 96.12 100 LEU A CA 1
ATOM 808 C C . LEU A 1 100 ? 3.755 1.325 7.959 1.00 96.12 100 LEU A C 1
ATOM 810 O O . LEU A 1 100 ? 4.400 2.329 8.244 1.00 96.12 100 LEU A O 1
ATOM 814 N N . SER A 1 101 ? 4.255 0.357 7.197 1.00 96.25 101 SER A N 1
ATOM 815 C CA . SER A 1 101 ? 5.453 0.520 6.362 1.00 96.25 101 SER A CA 1
ATOM 816 C C . SER A 1 101 ? 5.038 0.422 4.898 1.00 96.25 101 SER A C 1
ATOM 818 O O . SER A 1 101 ? 4.375 -0.542 4.498 1.00 96.25 101 SER A O 1
ATOM 820 N N . VAL A 1 102 ? 5.403 1.429 4.106 1.00 96.00 102 VAL A N 1
ATOM 821 C CA . VAL A 1 102 ? 5.203 1.444 2.658 1.00 96.00 102 VAL A CA 1
ATOM 822 C C . VAL A 1 102 ? 6.562 1.407 1.985 1.00 96.00 102 VAL A C 1
ATOM 824 O O . VAL A 1 102 ? 7.377 2.299 2.187 1.00 96.00 102 VAL A O 1
ATOM 827 N N . ALA A 1 103 ? 6.793 0.392 1.161 1.00 94.31 103 ALA A N 1
ATOM 828 C CA . ALA A 1 103 ? 7.992 0.274 0.348 1.00 94.31 103 ALA A CA 1
ATOM 829 C C . ALA A 1 103 ? 7.632 0.325 -1.136 1.00 94.31 103 ALA A C 1
ATOM 831 O O . ALA A 1 103 ? 6.737 -0.397 -1.586 1.00 94.31 103 ALA A O 1
ATOM 832 N N . VAL A 1 104 ? 8.357 1.148 -1.888 1.00 93.12 104 VAL A N 1
ATOM 833 C CA . VAL A 1 104 ? 8.285 1.236 -3.346 1.00 93.12 104 VAL A CA 1
ATOM 834 C C . VAL A 1 104 ? 9.632 0.808 -3.912 1.00 93.12 104 VAL A C 1
ATOM 836 O O . VAL A 1 104 ? 10.672 1.377 -3.586 1.00 93.12 104 VAL A O 1
ATOM 839 N N . GLU A 1 105 ? 9.620 -0.226 -4.744 1.00 91.00 105 GLU A N 1
ATOM 840 C CA . GLU A 1 105 ? 10.809 -0.834 -5.331 1.00 91.00 105 GLU A CA 1
ATOM 841 C C . GLU A 1 105 ? 10.708 -0.818 -6.853 1.00 91.00 105 GLU A C 1
ATOM 843 O O . GLU A 1 105 ? 9.744 -1.325 -7.426 1.00 91.00 105 GLU A O 1
ATOM 848 N N . ILE A 1 106 ? 11.739 -0.306 -7.515 1.00 89.19 106 ILE A N 1
ATOM 849 C CA . ILE A 1 106 ? 11.917 -0.468 -8.954 1.00 89.19 106 ILE A CA 1
ATOM 850 C C . ILE A 1 106 ? 12.770 -1.701 -9.186 1.00 89.19 106 ILE A C 1
ATOM 852 O O . ILE A 1 106 ? 13.824 -1.872 -8.567 1.00 89.19 106 ILE A O 1
ATOM 856 N N . ARG A 1 107 ? 12.311 -2.563 -10.089 1.00 87.00 107 ARG A N 1
ATOM 857 C CA . ARG A 1 107 ? 12.990 -3.806 -10.434 1.00 87.00 107 ARG A CA 1
ATOM 858 C C . ARG A 1 107 ? 13.186 -3.958 -11.934 1.00 87.00 107 ARG A C 1
ATOM 860 O O . ARG A 1 107 ? 12.393 -3.442 -12.725 1.00 87.00 107 ARG A O 1
ATOM 867 N N . ASP A 1 108 ? 14.226 -4.691 -12.311 1.00 85.88 108 ASP A N 1
ATOM 868 C CA . ASP A 1 108 ? 14.471 -5.084 -13.700 1.00 85.88 108 ASP A CA 1
ATOM 869 C C . ASP A 1 108 ? 13.600 -6.281 -14.135 1.00 85.88 108 ASP A C 1
ATOM 871 O O . ASP A 1 108 ? 12.769 -6.792 -13.376 1.00 85.88 108 ASP A O 1
ATOM 875 N N . LYS A 1 109 ? 13.791 -6.742 -15.379 1.00 84.50 109 LYS A N 1
ATOM 876 C CA . LYS A 1 109 ? 13.103 -7.922 -15.936 1.00 84.50 109 LYS A CA 1
ATOM 877 C C . LYS A 1 109 ? 13.382 -9.213 -15.160 1.00 84.50 109 LYS A C 1
ATOM 879 O O . LYS A 1 109 ? 12.513 -10.078 -15.095 1.00 84.50 109 LYS A O 1
ATOM 884 N N . GLU A 1 110 ? 14.561 -9.327 -14.559 1.00 86.62 110 GLU A N 1
ATOM 885 C CA . GLU A 1 110 ? 14.992 -10.475 -13.755 1.00 86.62 110 GLU A CA 1
ATOM 886 C C . GLU A 1 110 ? 14.511 -10.384 -12.295 1.00 86.62 110 GLU A C 1
ATOM 888 O O . GLU A 1 110 ? 14.730 -11.302 -11.507 1.00 86.62 110 GLU A O 1
ATOM 893 N N . LYS A 1 111 ? 13.766 -9.323 -11.949 1.00 80.81 111 LYS A N 1
ATOM 894 C CA . LYS A 1 111 ? 13.244 -9.014 -10.608 1.00 80.81 111 LYS A CA 1
ATOM 895 C C . LYS A 1 111 ? 14.328 -8.627 -9.598 1.00 80.81 111 LYS A C 1
ATOM 897 O O . LYS A 1 111 ? 14.044 -8.645 -8.392 1.00 80.81 111 LYS A O 1
ATOM 902 N N . ASN A 1 112 ? 15.508 -8.221 -10.060 1.00 85.00 112 ASN A N 1
ATOM 903 C CA . ASN A 1 112 ? 16.522 -7.604 -9.213 1.00 85.00 112 ASN A CA 1
ATOM 904 C C . ASN A 1 112 ? 16.070 -6.195 -8.829 1.00 85.00 112 ASN A C 1
ATOM 906 O O . ASN A 1 112 ? 15.506 -5.468 -9.648 1.00 85.00 112 ASN A O 1
ATOM 910 N N . ILE A 1 113 ? 16.304 -5.808 -7.576 1.00 89.12 113 ILE A N 1
ATOM 911 C CA . ILE A 1 113 ? 15.976 -4.466 -7.089 1.00 89.12 113 ILE A CA 1
ATOM 912 C C . ILE A 1 113 ? 17.031 -3.495 -7.615 1.00 89.12 113 ILE A C 1
ATOM 914 O O . ILE A 1 113 ? 18.218 -3.671 -7.356 1.00 89.12 113 ILE A O 1
ATOM 918 N N . ILE A 1 114 ? 16.581 -2.473 -8.337 1.00 91.56 114 ILE A N 1
ATOM 919 C CA . ILE A 1 114 ? 17.418 -1.375 -8.826 1.00 91.56 114 ILE A CA 1
ATOM 920 C C . ILE A 1 114 ? 17.415 -0.245 -7.796 1.00 91.56 114 ILE A C 1
ATOM 922 O O . ILE A 1 114 ? 18.467 0.217 -7.365 1.00 91.56 114 ILE A O 1
ATOM 926 N N . THR A 1 115 ? 16.217 0.153 -7.364 1.00 90.56 115 THR A N 1
ATOM 927 C CA . THR A 1 115 ? 16.007 1.250 -6.416 1.00 90.56 115 THR A CA 1
ATOM 928 C C . THR A 1 115 ? 14.911 0.859 -5.440 1.00 90.56 115 THR A C 1
ATOM 930 O O . THR A 1 115 ? 13.946 0.191 -5.813 1.00 90.56 115 THR A O 1
ATOM 933 N N . ARG A 1 116 ? 15.044 1.285 -4.185 1.00 92.44 116 ARG A N 1
ATOM 934 C CA . ARG A 1 116 ? 14.032 1.095 -3.148 1.00 92.44 116 ARG A CA 1
ATOM 935 C C . ARG A 1 116 ? 13.919 2.351 -2.302 1.00 92.44 116 ARG A C 1
ATOM 937 O O . ARG A 1 116 ? 14.930 2.885 -1.859 1.00 92.44 116 ARG A O 1
ATOM 944 N N . GLN A 1 117 ? 12.688 2.767 -2.049 1.00 95.25 117 GLN A N 1
ATOM 945 C CA . GLN A 1 117 ? 12.344 3.757 -1.038 1.00 95.25 117 GLN A CA 1
ATOM 946 C C . GLN A 1 117 ? 11.360 3.127 -0.055 1.00 95.25 117 GLN A C 1
ATOM 948 O O . GLN A 1 117 ? 10.526 2.306 -0.441 1.00 95.25 117 GLN A O 1
ATOM 953 N N . GLU A 1 118 ? 11.477 3.483 1.217 1.00 95.44 118 GLU A N 1
ATOM 954 C CA . GLU A 1 118 ? 10.593 3.006 2.275 1.00 95.44 118 GLU A CA 1
ATOM 955 C C . GLU A 1 118 ? 10.245 4.156 3.216 1.00 95.44 118 GLU A C 1
ATOM 957 O O . GLU A 1 118 ? 11.098 4.980 3.540 1.00 95.44 118 GLU A O 1
ATOM 962 N N . GLU A 1 119 ? 8.984 4.208 3.635 1.00 96.75 119 GLU A N 1
ATOM 963 C CA . GLU A 1 119 ? 8.459 5.181 4.587 1.00 96.75 119 GLU A CA 1
ATOM 964 C C . GLU A 1 119 ? 7.658 4.457 5.670 1.00 96.75 119 GLU A C 1
ATOM 966 O O . GLU A 1 119 ? 6.857 3.561 5.383 1.00 96.75 119 GLU A O 1
ATOM 971 N N . GLU A 1 120 ? 7.843 4.882 6.917 1.00 97.31 120 GLU A N 1
ATOM 972 C CA . GLU A 1 120 ? 6.987 4.482 8.028 1.00 97.31 120 GLU A CA 1
ATOM 973 C C . GLU A 1 120 ? 5.925 5.552 8.288 1.00 97.31 120 GLU A C 1
ATOM 975 O O . GLU A 1 120 ? 6.233 6.736 8.424 1.00 97.31 120 GLU A O 1
ATOM 980 N N . ILE A 1 121 ? 4.666 5.129 8.383 1.00 96.62 121 ILE A N 1
ATOM 981 C CA . ILE A 1 121 ? 3.524 6.006 8.627 1.00 96.62 121 ILE A CA 1
ATOM 982 C C . ILE A 1 121 ? 2.834 5.536 9.899 1.00 96.62 121 ILE A C 1
ATOM 984 O O . ILE A 1 121 ? 2.162 4.504 9.917 1.00 96.62 121 ILE A O 1
ATOM 988 N N . ARG A 1 122 ? 2.965 6.329 10.958 1.00 96.31 122 ARG A N 1
ATOM 989 C CA . ARG A 1 122 ? 2.375 6.042 12.263 1.00 96.31 122 ARG A CA 1
ATOM 990 C C . ARG A 1 122 ? 1.666 7.270 12.803 1.00 96.31 122 ARG A C 1
ATOM 992 O O . ARG A 1 122 ? 2.233 8.358 12.797 1.00 96.31 122 ARG A O 1
ATOM 999 N N . ASP A 1 123 ? 0.448 7.086 13.301 1.00 96.50 123 ASP A N 1
ATOM 1000 C CA . ASP A 1 123 ? -0.301 8.147 13.980 1.00 96.50 123 ASP A CA 1
ATOM 1001 C C . ASP A 1 123 ? -1.287 7.567 15.011 1.00 96.50 123 ASP A C 1
ATOM 1003 O O . ASP A 1 123 ? -1.574 6.366 15.029 1.00 96.50 123 ASP A O 1
ATOM 1007 N N . SER A 1 124 ? -1.805 8.432 15.884 1.00 94.81 124 SER A N 1
ATOM 1008 C CA . SER A 1 124 ? -2.812 8.122 16.897 1.00 94.81 124 SER A CA 1
ATOM 1009 C C . SER A 1 124 ? -4.035 9.024 16.743 1.00 94.81 124 SER A C 1
ATOM 1011 O O . SER A 1 124 ? -3.924 10.251 16.727 1.00 94.81 124 SER A O 1
ATOM 1013 N N . LEU A 1 125 ? -5.223 8.426 16.690 1.00 88.25 125 LEU A N 1
ATOM 1014 C CA . LEU A 1 125 ? -6.480 9.143 16.502 1.00 88.25 125 LEU A CA 1
ATOM 1015 C C . LEU A 1 125 ? -7.427 8.906 17.685 1.00 88.25 125 LEU A C 1
ATOM 1017 O O . LEU A 1 125 ? -7.573 7.765 18.127 1.00 88.25 125 LEU A O 1
ATOM 1021 N N . PRO A 1 126 ? -8.118 9.941 18.196 1.00 92.06 126 PRO A N 1
ATOM 1022 C CA . PRO A 1 126 ? -9.254 9.726 19.085 1.00 92.06 126 PRO A CA 1
ATOM 1023 C C . PRO A 1 126 ? -10.400 9.043 18.324 1.00 92.06 126 PRO A C 1
ATOM 1025 O O . PRO A 1 126 ? -10.511 9.178 17.100 1.00 92.06 126 PRO A O 1
ATOM 1028 N N . TRP A 1 127 ? -11.279 8.353 19.057 1.00 82.25 127 TRP A N 1
ATOM 1029 C CA . TRP A 1 127 ? -12.413 7.608 18.489 1.00 82.25 127 TRP A CA 1
ATOM 1030 C C . TRP A 1 127 ? -13.242 8.421 17.486 1.00 82.25 127 TRP A C 1
ATOM 1032 O O . TRP A 1 127 ? -13.472 7.964 16.368 1.00 82.25 127 TRP A O 1
ATOM 1042 N N . GLU A 1 128 ? -13.633 9.645 17.850 1.00 84.19 128 GLU A N 1
ATOM 1043 C CA . GLU A 1 128 ? -14.490 10.487 17.006 1.00 84.19 128 GLU A CA 1
ATOM 1044 C C . GLU A 1 128 ? -13.836 10.832 15.663 1.00 84.19 128 GLU A C 1
ATOM 1046 O O . GLU A 1 128 ? -14.488 10.818 14.616 1.00 84.19 128 GLU A O 1
ATOM 1051 N N . ARG A 1 129 ? -12.518 11.067 15.660 1.00 87.81 129 ARG A N 1
ATOM 1052 C CA . ARG A 1 129 ? -11.775 11.352 14.429 1.00 87.81 129 ARG A CA 1
ATOM 1053 C C . ARG A 1 129 ? -11.624 10.103 13.569 1.00 87.81 129 ARG A C 1
ATOM 1055 O O . ARG A 1 129 ? -11.815 10.187 12.362 1.00 87.81 129 ARG A O 1
ATOM 1062 N N . LEU A 1 130 ? -11.339 8.948 14.175 1.00 82.25 130 LEU A N 1
ATOM 1063 C CA . LEU A 1 13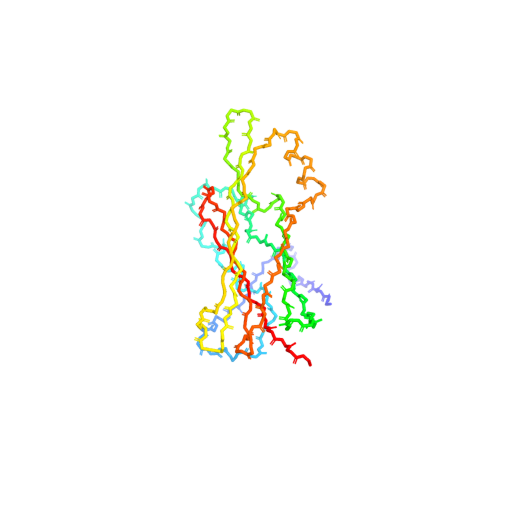0 ? -11.279 7.680 13.446 1.00 82.25 130 LEU A CA 1
ATOM 1064 C C . LEU A 1 130 ? -12.627 7.361 12.781 1.00 82.25 130 LEU A C 1
ATOM 1066 O O . LEU A 1 130 ? -12.682 7.080 11.584 1.00 82.25 130 LEU A O 1
ATOM 1070 N N . LYS A 1 131 ? -13.720 7.471 13.542 1.00 82.06 131 LYS A N 1
ATOM 1071 C CA . LYS A 1 131 ? -15.083 7.255 13.051 1.00 82.06 131 LYS A CA 1
ATOM 1072 C C . LYS A 1 131 ? -15.421 8.197 11.896 1.00 82.06 131 LYS A C 1
ATOM 1074 O O . LYS A 1 131 ? -15.961 7.746 10.886 1.00 82.06 131 LYS A O 1
ATOM 1079 N N . SER A 1 132 ? -15.067 9.477 12.017 1.00 76.06 132 SER A N 1
ATOM 1080 C CA . SER A 1 132 ? -15.235 10.462 10.945 1.00 76.06 132 SER A CA 1
ATOM 1081 C C . SER A 1 132 ? -14.434 10.095 9.690 1.00 76.06 132 SER A C 1
ATOM 1083 O O . SER A 1 132 ? -14.999 10.067 8.599 1.00 76.06 132 SER A O 1
ATOM 1085 N N . ASN A 1 133 ? -13.155 9.727 9.828 1.00 82.56 133 ASN A N 1
ATOM 1086 C CA . ASN A 1 133 ? -12.310 9.339 8.694 1.00 82.56 133 ASN A CA 1
ATOM 1087 C C . ASN A 1 133 ? -12.876 8.131 7.933 1.00 82.56 133 ASN A C 1
ATOM 1089 O O . ASN A 1 133 ? -12.888 8.132 6.705 1.00 82.56 133 ASN A O 1
ATOM 1093 N N . ILE A 1 134 ? -13.361 7.117 8.657 1.00 80.94 134 ILE A N 1
ATOM 1094 C CA . ILE A 1 134 ? -13.972 5.921 8.061 1.00 80.94 134 ILE A CA 1
ATOM 1095 C C . ILE A 1 134 ? -15.291 6.278 7.366 1.00 80.94 134 ILE A C 1
ATOM 1097 O O . ILE A 1 134 ? -15.508 5.874 6.225 1.00 80.94 134 ILE A O 1
ATOM 1101 N N . THR A 1 135 ? -16.155 7.054 8.027 1.00 75.75 135 THR A N 1
ATOM 1102 C CA . THR A 1 135 ? -17.475 7.436 7.492 1.00 75.75 135 THR A CA 1
ATOM 1103 C C . THR A 1 135 ? -17.346 8.274 6.221 1.00 75.75 135 THR A C 1
ATOM 1105 O O . THR A 1 135 ? -18.057 8.038 5.249 1.00 75.75 135 THR A O 1
ATOM 1108 N N . ASN A 1 136 ? -16.391 9.204 6.205 1.00 81.19 136 ASN A N 1
ATOM 1109 C CA . ASN A 1 136 ? -16.109 10.070 5.062 1.00 81.19 136 ASN A CA 1
ATOM 1110 C C . ASN A 1 136 ? -15.193 9.416 4.012 1.00 81.19 136 ASN A C 1
ATOM 1112 O O . ASN A 1 136 ? -14.742 10.099 3.098 1.00 81.19 136 ASN A O 1
ATOM 1116 N N . GLN A 1 137 ? -14.900 8.114 4.144 1.00 84.75 137 GLN A N 1
ATOM 1117 C CA . GLN A 1 137 ? -14.086 7.335 3.202 1.00 84.75 137 GLN A CA 1
ATOM 1118 C C . GLN A 1 137 ? -12.705 7.948 2.917 1.00 84.75 137 GLN A C 1
ATOM 1120 O O . GLN A 1 137 ? -12.187 7.858 1.805 1.00 84.75 137 GLN A O 1
ATOM 1125 N N . LEU A 1 138 ? -12.091 8.568 3.928 1.00 90.44 138 LEU A N 1
ATOM 1126 C CA . LEU A 1 138 ? -10.785 9.194 3.770 1.00 90.44 138 LEU A CA 1
ATOM 1127 C C . LEU A 1 138 ? -9.687 8.145 3.555 1.00 90.44 138 LEU A C 1
ATOM 1129 O O . LEU A 1 138 ? -9.770 6.999 4.019 1.00 90.44 138 LEU A O 1
ATOM 1133 N N . THR A 1 139 ? -8.617 8.575 2.892 1.00 94.50 139 THR A N 1
ATOM 1134 C CA . THR A 1 139 ? -7.418 7.779 2.629 1.00 94.50 139 THR A CA 1
ATOM 1135 C C . THR A 1 139 ? -6.179 8.473 3.181 1.00 94.50 139 THR A C 1
ATOM 1137 O O . THR A 1 139 ? -6.100 9.699 3.268 1.00 94.50 139 THR A O 1
ATOM 1140 N N . ILE A 1 140 ? -5.183 7.678 3.560 1.00 96.06 140 ILE A N 1
ATOM 1141 C CA . ILE A 1 140 ? -3.813 8.148 3.730 1.00 96.06 140 ILE A CA 1
ATOM 1142 C C . ILE A 1 140 ? -3.205 8.214 2.332 1.00 96.06 140 ILE A C 1
ATOM 1144 O O . ILE A 1 140 ? -2.965 7.173 1.721 1.00 96.06 140 ILE A O 1
ATOM 1148 N N . HIS A 1 141 ? -2.978 9.432 1.845 1.00 96.69 141 HIS A N 1
ATOM 1149 C CA . HIS A 1 141 ? -2.346 9.680 0.554 1.00 96.69 141 HIS A CA 1
ATOM 1150 C C . HIS A 1 141 ? -0.831 9.840 0.711 1.00 96.69 141 HIS A C 1
ATOM 1152 O O . HIS A 1 141 ? -0.359 10.605 1.565 1.00 96.69 141 HIS A O 1
ATOM 1158 N N . ARG A 1 142 ? -0.063 9.142 -0.125 1.00 96.25 142 ARG A N 1
ATOM 1159 C CA . ARG A 1 142 ? 1.392 9.292 -0.233 1.00 96.25 142 ARG A CA 1
ATOM 1160 C C . ARG A 1 142 ? 1.850 9.244 -1.678 1.00 96.25 142 ARG A C 1
ATOM 1162 O O . ARG A 1 142 ? 1.285 8.516 -2.490 1.00 96.25 142 ARG A O 1
ATOM 1169 N N . THR A 1 143 ? 2.888 10.021 -1.972 1.00 94.75 143 THR A N 1
ATOM 1170 C CA . THR A 1 143 ? 3.504 10.093 -3.295 1.00 94.75 143 THR A CA 1
ATOM 1171 C C . THR A 1 143 ? 5.013 9.932 -3.165 1.00 94.75 143 THR A C 1
ATOM 1173 O O . THR A 1 143 ? 5.631 10.614 -2.352 1.00 94.75 143 THR A O 1
ATOM 1176 N N . TRP A 1 144 ? 5.596 9.076 -3.999 1.00 93.88 144 TRP A N 1
ATOM 1177 C CA . TRP A 1 144 ? 7.040 8.916 -4.150 1.00 93.88 144 TRP A CA 1
ATOM 1178 C C . TRP A 1 144 ? 7.459 9.305 -5.560 1.00 93.88 144 TRP A C 1
ATOM 1180 O O . TRP A 1 144 ? 6.745 9.024 -6.523 1.00 93.88 144 TRP A O 1
ATOM 1190 N N . SER A 1 145 ? 8.637 9.913 -5.667 1.00 92.00 145 SER A N 1
ATOM 1191 C CA . SER A 1 145 ? 9.322 10.139 -6.936 1.00 92.00 145 SER A CA 1
ATOM 1192 C C . SER A 1 145 ? 10.565 9.265 -6.952 1.00 92.00 145 SER A C 1
ATOM 1194 O O . SER A 1 145 ? 11.414 9.376 -6.063 1.00 92.00 145 SER A O 1
ATOM 1196 N N . LEU A 1 146 ? 10.653 8.373 -7.933 1.00 89.88 146 LEU A N 1
ATOM 1197 C CA . LEU A 1 146 ? 11.791 7.481 -8.105 1.00 89.88 146 LEU A CA 1
ATOM 1198 C C . LEU A 1 146 ? 12.363 7.638 -9.507 1.00 89.88 146 LEU A C 1
ATOM 1200 O O . LEU A 1 146 ? 11.614 7.671 -10.485 1.00 89.88 146 LEU A O 1
ATOM 1204 N N . ASP A 1 147 ? 13.686 7.664 -9.602 1.00 89.31 147 ASP A N 1
ATOM 1205 C CA . ASP A 1 147 ? 14.372 7.585 -10.887 1.00 89.31 147 ASP A CA 1
ATOM 1206 C C . ASP A 1 147 ? 14.057 6.250 -11.560 1.00 89.31 147 ASP A C 1
ATOM 1208 O O . ASP A 1 147 ? 14.042 5.211 -10.897 1.00 89.31 147 ASP A O 1
ATOM 1212 N N . LEU A 1 148 ? 13.835 6.255 -12.878 1.00 87.94 148 LEU A N 1
ATOM 1213 C CA . LEU A 1 148 ? 13.647 5.044 -13.680 1.00 87.94 148 LEU A CA 1
ATOM 1214 C C . LEU A 1 148 ? 14.880 4.771 -14.552 1.00 87.94 148 LEU A C 1
ATOM 1216 O O . LEU A 1 148 ? 14.907 5.137 -15.728 1.00 87.94 148 LEU A O 1
ATOM 1220 N N . PRO A 1 149 ? 15.907 4.067 -14.045 1.00 85.50 149 PRO A N 1
ATOM 1221 C CA . PRO A 1 149 ? 17.032 3.642 -14.869 1.00 85.50 149 PRO A CA 1
ATOM 1222 C C . PRO A 1 149 ? 16.590 2.829 -16.101 1.00 85.50 149 PRO A C 1
ATOM 1224 O O . PRO A 1 149 ? 15.566 2.146 -16.037 1.00 85.50 149 PRO A O 1
ATOM 1227 N N . PRO A 1 150 ? 17.380 2.775 -17.191 1.00 81.56 150 PRO A N 1
ATOM 1228 C CA . PRO A 1 150 ? 16.997 2.105 -18.446 1.00 81.56 150 PRO A CA 1
ATOM 1229 C C . PRO A 1 150 ? 16.610 0.621 -18.331 1.00 81.56 150 PRO A C 1
ATOM 1231 O O . PRO A 1 150 ? 15.942 0.081 -19.207 1.00 81.56 150 PRO A O 1
ATOM 1234 N N . LYS A 1 151 ? 17.034 -0.061 -17.260 1.00 84.19 151 LYS A N 1
ATOM 1235 C CA . LYS A 1 151 ? 16.703 -1.472 -16.994 1.00 84.19 151 LYS A CA 1
ATOM 1236 C C . LYS A 1 151 ? 15.378 -1.663 -16.245 1.00 84.19 151 LYS A C 1
ATOM 1238 O O . LYS A 1 151 ? 14.979 -2.803 -16.021 1.00 84.19 151 LYS A O 1
ATOM 1243 N N . SER A 1 152 ? 14.712 -0.581 -15.845 1.00 85.56 152 SER A N 1
ATOM 1244 C CA . SER A 1 152 ? 13.483 -0.615 -15.050 1.00 85.56 152 SER A CA 1
ATOM 1245 C C . SER A 1 152 ? 12.344 -1.262 -15.825 1.00 85.56 152 SER A C 1
ATOM 1247 O O . SER A 1 152 ? 12.046 -0.875 -16.953 1.00 85.56 152 SER A O 1
ATOM 1249 N N . HIS A 1 153 ? 11.687 -2.239 -15.207 1.00 78.12 153 HIS A N 1
ATOM 1250 C CA . HIS A 1 153 ? 10.583 -2.963 -15.829 1.00 78.12 153 HIS A CA 1
ATOM 1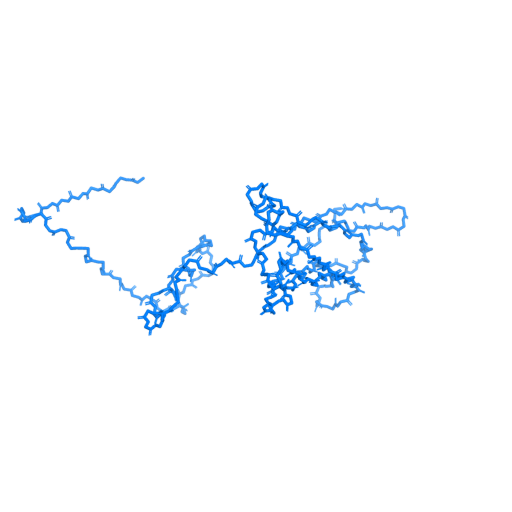251 C C . HIS A 1 153 ? 9.353 -3.064 -14.929 1.00 78.12 153 HIS A C 1
ATOM 1253 O O . HIS A 1 153 ? 8.225 -3.016 -15.416 1.00 78.12 153 HIS A O 1
ATOM 1259 N N . PHE A 1 154 ? 9.557 -3.141 -13.615 1.00 84.25 154 PHE A N 1
ATOM 1260 C CA . PHE A 1 154 ? 8.474 -3.256 -12.650 1.00 84.25 154 PHE A CA 1
ATOM 1261 C C . PHE A 1 154 ? 8.601 -2.220 -11.542 1.00 84.25 154 PHE A C 1
ATOM 1263 O O . PHE A 1 154 ? 9.702 -1.947 -11.067 1.00 84.25 154 PHE A O 1
ATOM 1270 N N . ILE A 1 155 ? 7.457 -1.729 -11.075 1.00 84.31 155 ILE A N 1
ATOM 1271 C CA . ILE A 1 155 ? 7.329 -0.994 -9.820 1.00 84.31 155 ILE A CA 1
ATOM 1272 C C . ILE A 1 155 ? 6.535 -1.884 -8.867 1.00 84.31 155 ILE A C 1
ATOM 1274 O O . ILE A 1 155 ? 5.371 -2.202 -9.113 1.00 84.31 155 ILE A O 1
ATOM 1278 N N . TYR A 1 156 ? 7.175 -2.308 -7.786 1.00 87.62 156 TYR A N 1
ATOM 1279 C CA . TYR A 1 156 ? 6.556 -3.057 -6.704 1.00 87.62 156 TYR A CA 1
ATOM 1280 C C . TYR A 1 156 ? 6.231 -2.101 -5.571 1.00 87.62 156 TYR A C 1
ATOM 1282 O O . TYR A 1 156 ? 7.101 -1.404 -5.064 1.00 87.62 156 TYR A O 1
ATOM 1290 N N . ILE A 1 157 ? 4.979 -2.110 -5.142 1.00 87.94 157 ILE A N 1
ATOM 1291 C CA . ILE A 1 157 ? 4.511 -1.360 -3.988 1.00 87.94 157 ILE A CA 1
ATOM 1292 C C . ILE A 1 157 ? 4.115 -2.380 -2.942 1.00 87.94 157 ILE A C 1
ATOM 1294 O O . ILE A 1 157 ? 3.368 -3.311 -3.231 1.00 87.94 157 ILE A O 1
ATOM 1298 N N . SER A 1 158 ? 4.611 -2.218 -1.729 1.00 85.88 158 SER A N 1
ATOM 1299 C CA . SER A 1 158 ? 4.338 -3.096 -0.606 1.00 85.88 158 SER A CA 1
ATOM 1300 C C . SER A 1 158 ? 3.861 -2.259 0.561 1.00 85.88 158 SER A C 1
ATOM 1302 O O . SER A 1 158 ? 4.639 -1.472 1.083 1.00 85.88 158 SER A O 1
ATOM 1304 N N . VAL A 1 159 ? 2.637 -2.492 1.021 1.00 88.06 159 VAL A N 1
ATOM 1305 C CA . VAL A 1 159 ? 2.131 -1.893 2.259 1.00 88.06 159 VAL A CA 1
ATOM 1306 C C . VAL A 1 159 ? 2.033 -2.985 3.315 1.00 88.06 159 VAL A C 1
ATOM 1308 O O . VAL A 1 159 ? 1.451 -4.046 3.075 1.00 88.06 159 VAL A O 1
ATOM 1311 N N . THR A 1 160 ? 2.629 -2.730 4.473 1.00 86.88 160 THR A N 1
ATOM 1312 C CA . THR A 1 160 ? 2.588 -3.604 5.644 1.00 86.88 160 THR A CA 1
ATOM 1313 C C . THR A 1 160 ? 1.890 -2.877 6.780 1.00 86.88 160 THR A C 1
ATOM 1315 O O . THR A 1 160 ? 2.383 -1.851 7.233 1.00 86.88 160 THR A O 1
ATOM 1318 N N . ASP A 1 161 ? 0.778 -3.424 7.254 1.00 85.69 161 ASP A N 1
ATOM 1319 C CA . ASP A 1 161 ? 0.155 -3.061 8.521 1.00 85.69 161 ASP A CA 1
ATOM 1320 C C . ASP A 1 161 ? 0.879 -3.782 9.658 1.00 85.69 161 ASP A C 1
ATOM 1322 O O . ASP A 1 161 ? 0.837 -5.011 9.763 1.00 85.69 161 ASP A O 1
ATOM 1326 N N . LYS A 1 162 ? 1.573 -3.019 10.504 1.00 87.94 162 LYS A N 1
ATOM 1327 C CA . LYS A 1 162 ? 2.374 -3.558 11.606 1.00 87.94 162 LYS A CA 1
ATOM 1328 C C . LYS A 1 162 ? 1.544 -3.893 12.847 1.00 87.94 162 LYS A C 1
ATOM 1330 O O . LYS A 1 162 ? 2.058 -4.572 13.730 1.00 87.94 162 LYS A O 1
ATOM 1335 N N . VAL A 1 163 ? 0.276 -3.478 12.925 1.00 79.56 163 VAL A N 1
ATOM 1336 C CA . VAL A 1 163 ? -0.595 -3.788 14.070 1.00 79.56 163 VAL A CA 1
ATOM 1337 C C . VAL A 1 163 ? -0.954 -5.271 14.083 1.00 79.56 163 VAL A C 1
ATOM 1339 O O . VAL A 1 163 ? -0.886 -5.910 15.133 1.00 79.56 163 VAL A O 1
ATOM 1342 N N . ARG A 1 164 ? -1.316 -5.834 12.923 1.00 77.75 164 ARG A N 1
ATOM 1343 C CA . ARG A 1 164 ? -1.589 -7.279 12.771 1.00 77.75 164 ARG A CA 1
ATOM 1344 C C . ARG A 1 164 ? -0.581 -8.026 11.898 1.00 77.75 164 ARG A C 1
ATOM 1346 O O . ARG A 1 164 ? -0.724 -9.231 11.714 1.00 77.75 164 ARG A O 1
ATOM 1353 N N . GLY A 1 165 ? 0.417 -7.337 11.349 1.00 75.88 165 GLY A N 1
ATOM 1354 C CA . GLY A 1 165 ? 1.419 -7.930 10.461 1.00 75.88 165 GLY A CA 1
ATOM 1355 C C . GLY A 1 165 ? 0.882 -8.280 9.069 1.00 75.88 165 GLY A C 1
ATOM 1356 O O . GLY A 1 165 ? 1.463 -9.122 8.382 1.00 75.88 165 GLY A O 1
ATOM 1357 N N . LYS A 1 166 ? -0.234 -7.677 8.638 1.00 80.31 166 LYS A N 1
ATOM 1358 C CA . LYS A 1 166 ? -0.788 -7.911 7.298 1.00 80.31 166 LYS A CA 1
ATOM 1359 C C . LYS A 1 166 ? 0.080 -7.203 6.269 1.00 80.31 166 LYS A C 1
ATOM 1361 O O . LYS A 1 166 ? 0.447 -6.049 6.447 1.00 80.31 166 LYS A O 1
ATOM 1366 N N . ARG A 1 167 ? 0.372 -7.867 5.155 1.00 82.50 167 ARG A N 1
ATOM 1367 C CA . ARG A 1 167 ? 1.134 -7.276 4.054 1.00 82.50 167 ARG A CA 1
ATOM 1368 C C . ARG A 1 167 ? 0.438 -7.547 2.737 1.00 82.50 167 ARG A C 1
ATOM 1370 O O . ARG A 1 167 ? 0.124 -8.693 2.433 1.00 82.50 167 ARG A O 1
ATOM 1377 N N . LEU A 1 168 ? 0.272 -6.504 1.934 1.00 81.62 168 LEU A N 1
ATOM 1378 C CA . LEU A 1 168 ? -0.187 -6.619 0.556 1.00 81.62 168 LEU A CA 1
ATOM 1379 C C . LEU A 1 168 ? 0.846 -5.989 -0.373 1.00 81.62 168 LEU A C 1
ATOM 1381 O O . LEU A 1 168 ? 1.472 -4.981 -0.043 1.00 81.62 168 LEU A O 1
ATOM 1385 N N . ARG A 1 169 ? 1.047 -6.622 -1.529 1.00 83.50 169 ARG A N 1
ATOM 1386 C CA . ARG A 1 169 ? 1.936 -6.132 -2.579 1.00 83.50 169 ARG A CA 1
ATOM 1387 C C . ARG A 1 169 ? 1.146 -5.946 -3.863 1.00 83.50 169 ARG A C 1
ATOM 1389 O O . ARG A 1 169 ? 0.348 -6.809 -4.221 1.00 83.50 169 ARG A O 1
ATOM 1396 N N . LYS A 1 170 ? 1.410 -4.851 -4.566 1.00 85.00 170 LYS A N 1
ATOM 1397 C CA . LYS A 1 170 ? 0.887 -4.561 -5.901 1.00 85.00 170 LYS A CA 1
ATOM 1398 C C . LYS A 1 170 ? 2.050 -4.315 -6.848 1.00 85.00 170 LYS A C 1
ATOM 1400 O O . LYS A 1 170 ? 3.071 -3.757 -6.451 1.00 85.00 170 LYS A O 1
ATOM 1405 N N . LEU A 1 171 ? 1.894 -4.776 -8.081 1.00 84.44 171 LEU A N 1
ATOM 1406 C CA . LEU A 1 171 ? 2.896 -4.681 -9.133 1.00 84.44 171 LEU A CA 1
ATOM 1407 C C . LEU A 1 171 ? 2.327 -3.845 -10.269 1.00 84.44 171 LEU A C 1
ATOM 1409 O O . LEU A 1 171 ? 1.211 -4.096 -10.721 1.00 84.44 171 LEU A O 1
ATOM 1413 N N . LEU A 1 172 ? 3.117 -2.888 -10.738 1.00 82.69 172 LEU A N 1
ATOM 1414 C CA . LEU A 1 172 ? 2.853 -2.111 -11.941 1.00 82.69 172 LEU A CA 1
ATOM 1415 C C . LEU A 1 172 ? 3.970 -2.374 -12.952 1.00 82.69 172 LEU A C 1
ATOM 1417 O O . LEU A 1 172 ? 5.140 -2.481 -12.579 1.00 82.69 172 LEU A O 1
ATOM 1421 N N . THR A 1 173 ? 3.610 -2.488 -14.228 1.00 82.69 173 THR A N 1
ATOM 1422 C CA . THR A 1 173 ? 4.588 -2.658 -15.311 1.00 82.69 173 THR A CA 1
ATOM 1423 C C . THR A 1 173 ? 4.950 -1.293 -15.870 1.00 82.69 173 THR A C 1
ATOM 1425 O O . THR A 1 173 ? 4.069 -0.492 -16.181 1.00 82.69 173 THR A O 1
ATOM 1428 N N . VAL A 1 174 ? 6.244 -1.026 -16.009 1.00 78.06 174 VAL A N 1
ATOM 1429 C CA . VAL A 1 174 ? 6.744 0.209 -16.611 1.00 78.06 174 VAL A CA 1
ATOM 1430 C C . VAL A 1 174 ? 6.675 0.065 -18.126 1.00 78.06 174 VAL A C 1
ATOM 1432 O O . VAL A 1 174 ? 7.305 -0.820 -18.702 1.00 78.06 174 VAL A O 1
ATOM 1435 N N . SER A 1 175 ? 5.914 0.943 -18.774 1.00 68.50 175 SER A N 1
ATOM 1436 C CA . SER A 1 175 ? 5.920 1.094 -20.230 1.00 68.50 175 SER A CA 1
ATOM 1437 C C . SER A 1 175 ? 6.502 2.462 -20.559 1.00 68.50 175 SER A C 1
ATOM 1439 O O . SER A 1 175 ? 5.813 3.471 -20.433 1.00 68.50 175 SER A O 1
ATOM 1441 N N . LEU A 1 176 ? 7.782 2.494 -20.930 1.00 65.06 176 LEU A N 1
ATOM 1442 C CA . LEU A 1 176 ? 8.401 3.685 -21.506 1.00 65.06 176 LEU A CA 1
ATOM 1443 C C . LEU A 1 176 ? 7.840 3.827 -22.926 1.00 65.06 176 LEU A C 1
ATOM 1445 O O . LEU A 1 176 ? 8.014 2.917 -23.738 1.00 65.06 176 LEU A O 1
ATOM 1449 N N . LYS A 1 177 ? 7.089 4.901 -23.176 1.00 53.66 177 LYS A N 1
ATOM 1450 C CA . LYS A 1 177 ? 6.676 5.280 -24.530 1.00 53.66 177 LYS A CA 1
ATOM 1451 C C . LYS A 1 177 ? 7.797 6.029 -25.230 1.00 53.66 177 LYS A C 1
ATOM 1453 O O . LYS A 1 177 ? 8.503 6.786 -24.528 1.00 53.66 177 LYS A O 1
#

Radius of gyration: 23.26 Å; chains: 1; bounding box: 66×49×51 Å

pLDDT: mean 71.8, std 22.51, range [27.34, 97.31]

Foldseek 3Di:
DDDDDDDPPPPPDDDDDDPDPDDDPVPDDPPDDDPDDVVPPVVPPPPPDDDDPPPPLPFDKDKDWDWDADPVGIKIKIKIWGWLLRADWDDDPQKTKWKKKKKKFWAFPVRDTPDMDIDIDIDIDGPVVSVVSNVVRHTDMDIDMDHAPPRTFKIKIWMATPVVRDIDIDIDTDDDD